Protein AF-A0A2D4FBM2-F1 (afdb_monomer)

Radius of gyration: 14.41 Å; Cα contacts (8 Å, |Δi|>4): 145; chains: 1; bounding box: 37×26×35 Å

Solvent-accessible surface area (backbone atoms only — not comparable to full-atom values): 6081 Å² total; per-residue (Å²): 120,64,74,66,83,68,31,48,56,50,66,43,77,63,64,97,79,72,59,84,49,66,83,57,53,64,75,66,36,70,92,31,67,35,38,39,42,37,20,40,23,70,38,51,69,23,51,54,44,40,68,74,45,52,52,55,51,41,54,72,60,34,69,85,31,45,79,41,75,40,77,37,61,68,70,39,73,74,32,67,67,52,51,52,56,32,46,77,72,75,46,67,54,56,46,71,65,66,54,56,71,69,66,111

Structure (mmCIF, N/CA/C/O backbone):
data_AF-A0A2D4FBM2-F1
#
_entry.id   AF-A0A2D4FBM2-F1
#
loop_
_atom_site.group_PDB
_atom_site.id
_atom_site.type_symbol
_atom_site.label_atom_id
_atom_site.label_alt_id
_atom_site.label_comp_id
_atom_site.label_asym_id
_atom_site.label_entity_id
_atom_site.label_seq_id
_atom_site.pdbx_PDB_ins_code
_atom_site.Cartn_x
_atom_site.Cartn_y
_atom_site.Cartn_z
_atom_site.occupancy
_atom_site.B_iso_or_equiv
_atom_site.auth_seq_id
_atom_site.auth_comp_id
_atom_site.auth_asym_id
_atom_site.auth_atom_id
_atom_site.pdbx_PDB_model_num
ATOM 1 N N . VAL A 1 1 ? -13.072 4.342 -3.422 1.00 41.66 1 VAL A N 1
ATOM 2 C CA . VAL A 1 1 ? -13.410 3.471 -2.267 1.00 41.66 1 VAL A CA 1
ATOM 3 C C . VAL A 1 1 ? -14.320 2.344 -2.739 1.00 41.66 1 VAL A C 1
ATOM 5 O O . VAL A 1 1 ? -15.533 2.514 -2.814 1.00 41.66 1 VAL A O 1
ATOM 8 N N . LEU A 1 2 ? -13.730 1.229 -3.173 1.00 31.52 2 LEU A N 1
ATOM 9 C CA . LEU A 1 2 ? -14.481 0.072 -3.658 1.00 31.52 2 LEU A CA 1
ATOM 10 C C . LEU A 1 2 ? -15.007 -0.714 -2.446 1.00 31.52 2 LEU A C 1
ATOM 12 O O . LEU A 1 2 ? -14.239 -1.387 -1.772 1.00 31.52 2 LEU A O 1
ATOM 16 N N . HIS A 1 3 ? -16.303 -0.612 -2.154 1.00 36.53 3 HIS A N 1
ATOM 17 C CA . HIS A 1 3 ? -16.954 -1.446 -1.144 1.00 36.53 3 HIS A CA 1
ATOM 18 C C . HIS A 1 3 ? -17.253 -2.826 -1.741 1.00 36.53 3 HIS A C 1
ATOM 20 O O . HIS A 1 3 ? -18.276 -3.014 -2.394 1.00 36.53 3 HIS A O 1
ATOM 26 N N . ILE A 1 4 ? -16.390 -3.808 -1.495 1.00 34.88 4 ILE A N 1
ATOM 27 C CA . ILE A 1 4 ? -16.770 -5.223 -1.586 1.00 34.88 4 ILE A CA 1
ATOM 28 C C . ILE A 1 4 ? -16.708 -5.747 -0.155 1.00 34.88 4 ILE A C 1
ATOM 30 O O . ILE A 1 4 ? -15.619 -5.936 0.365 1.00 34.88 4 ILE A O 1
ATOM 34 N N . GLY A 1 5 ? -17.865 -5.863 0.511 1.00 37.53 5 GLY A N 1
ATOM 35 C CA . GLY A 1 5 ? -17.965 -6.307 1.911 1.00 37.53 5 GLY A CA 1
ATOM 36 C C . GLY A 1 5 ? -17.071 -5.507 2.867 1.00 37.53 5 GLY A C 1
ATOM 37 O O . GLY A 1 5 ? -15.986 -5.965 3.200 1.00 37.53 5 GLY A O 1
ATOM 38 N N . ARG A 1 6 ? -17.505 -4.291 3.245 1.00 40.16 6 ARG A N 1
ATOM 39 C CA . ARG A 1 6 ? -16.840 -3.368 4.202 1.00 40.16 6 ARG A CA 1
ATOM 40 C C . ARG A 1 6 ? -15.297 -3.384 4.172 1.00 40.16 6 ARG A C 1
ATOM 42 O O . ARG A 1 6 ? -14.642 -3.367 5.202 1.00 40.16 6 ARG A O 1
ATOM 49 N N . SER A 1 7 ? -14.721 -3.409 2.974 1.00 35.31 7 SER A N 1
ATOM 50 C CA . SER A 1 7 ? -13.278 -3.313 2.761 1.00 35.31 7 SER A CA 1
ATOM 51 C C . SER A 1 7 ? -12.957 -1.921 2.223 1.00 35.31 7 SER A C 1
ATOM 53 O O . SER A 1 7 ? -13.464 -1.536 1.168 1.00 35.31 7 SER A O 1
ATOM 55 N N . VAL A 1 8 ? -12.141 -1.152 2.947 1.00 45.66 8 VAL A N 1
ATOM 56 C CA . VAL A 1 8 ? -11.633 0.154 2.498 1.00 45.66 8 VAL A CA 1
ATOM 57 C C . VAL A 1 8 ? -10.302 -0.072 1.790 1.00 45.66 8 VAL A C 1
ATOM 59 O O . VAL A 1 8 ? -9.380 -0.635 2.373 1.00 45.66 8 VAL A O 1
ATOM 62 N N . ILE A 1 9 ? -10.211 0.358 0.528 1.00 46.00 9 ILE A N 1
ATOM 63 C CA . ILE A 1 9 ? -8.952 0.388 -0.221 1.00 46.00 9 ILE A CA 1
ATOM 64 C C . ILE A 1 9 ? -8.302 1.748 0.032 1.0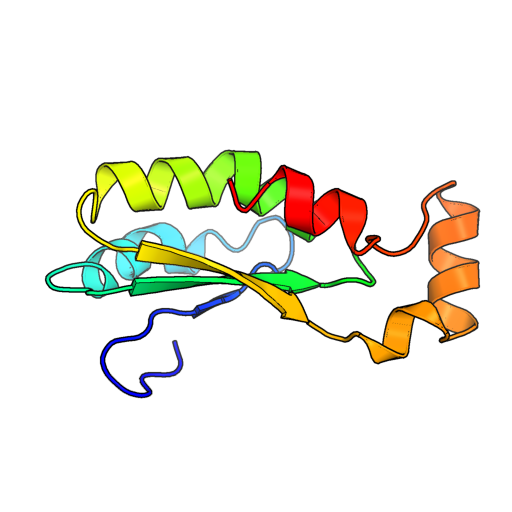0 46.00 9 ILE A C 1
ATOM 66 O O . ILE A 1 9 ? -8.789 2.765 -0.468 1.00 46.00 9 ILE A O 1
ATOM 70 N N . ALA A 1 10 ? -7.212 1.760 0.797 1.00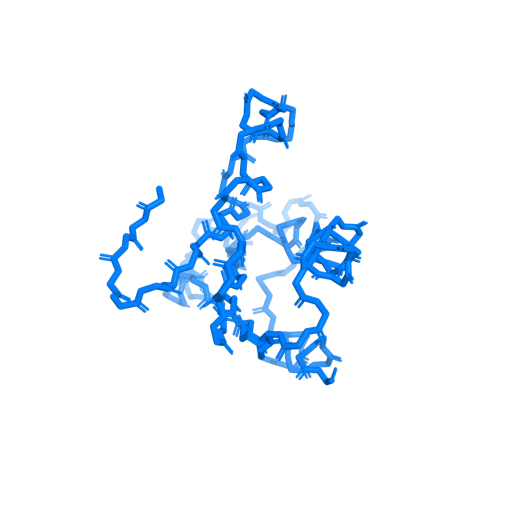 50.78 10 ALA A N 1
ATOM 71 C CA . ALA A 1 10 ? -6.279 2.878 0.805 1.00 50.78 10 ALA A CA 1
ATOM 72 C C . ALA A 1 10 ? -5.366 2.715 -0.417 1.00 50.78 10 ALA A C 1
ATOM 74 O O . ALA A 1 10 ? -4.433 1.909 -0.418 1.00 50.78 10 ALA A O 1
ATOM 75 N N . GLU A 1 11 ? -5.695 3.405 -1.507 1.00 47.91 11 GLU A N 1
ATOM 76 C CA . GLU A 1 11 ? -4.870 3.397 -2.710 1.00 47.91 11 GLU A CA 1
ATOM 77 C C . GLU A 1 11 ? -3.644 4.284 -2.474 1.00 47.91 11 GLU A C 1
ATOM 79 O O . GLU A 1 11 ? -3.740 5.507 -2.504 1.00 47.91 11 GLU A O 1
ATOM 84 N N . GLY A 1 12 ? -2.455 3.690 -2.342 1.00 49.28 12 GLY A N 1
ATOM 85 C CA . GLY A 1 12 ? -1.187 4.418 -2.479 1.00 49.28 12 GLY A CA 1
ATOM 86 C C . GLY A 1 12 ? -0.923 4.912 -3.911 1.00 49.28 12 GLY A C 1
ATOM 87 O O . GLY A 1 12 ? 0.223 5.141 -4.274 1.00 49.28 12 GLY A O 1
ATOM 88 N N . ILE A 1 13 ? -1.953 4.995 -4.762 1.00 50.09 13 ILE A N 1
ATOM 89 C CA . ILE A 1 13 ? -1.837 5.331 -6.182 1.00 50.09 13 ILE A CA 1
ATOM 90 C C . ILE A 1 13 ? -1.882 6.843 -6.411 1.00 50.09 13 ILE A C 1
ATOM 92 O O . ILE A 1 13 ? -1.382 7.299 -7.440 1.00 50.09 13 ILE A O 1
ATOM 96 N N . GLU A 1 14 ? -2.425 7.603 -5.462 1.00 46.22 14 GLU A N 1
ATOM 97 C CA . GLU A 1 14 ? -2.581 9.047 -5.589 1.00 46.22 14 GLU A CA 1
ATOM 98 C C . GLU A 1 14 ? -1.222 9.762 -5.577 1.00 46.22 14 GLU A C 1
ATOM 100 O O . GLU A 1 14 ? -0.344 9.451 -4.771 1.00 46.22 14 GLU A O 1
ATOM 105 N N . GLU A 1 15 ? -1.061 10.718 -6.496 1.00 41.28 15 GLU A N 1
ATOM 106 C CA . GLU A 1 15 ? 0.065 11.654 -6.545 1.00 41.28 15 GLU A CA 1
ATOM 107 C C . GLU A 1 15 ? 0.411 12.159 -5.129 1.00 41.28 15 GLU A C 1
ATOM 109 O O . GLU A 1 15 ? -0.509 12.492 -4.365 1.00 41.28 15 GLU A O 1
ATOM 114 N N . PRO A 1 16 ? 1.704 12.246 -4.757 1.00 42.2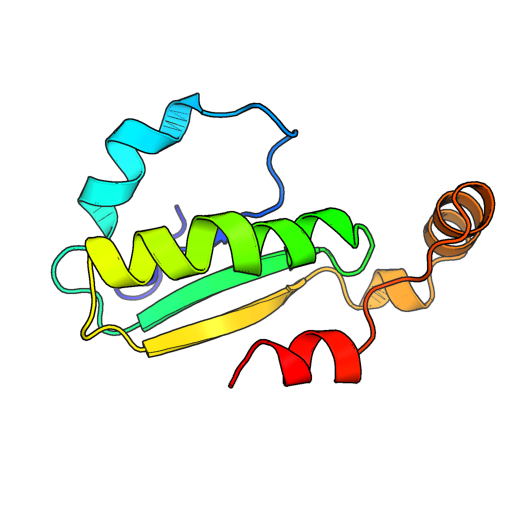8 16 PRO A N 1
ATOM 115 C CA . PRO A 1 16 ? 2.106 12.795 -3.467 1.00 42.28 16 PRO A CA 1
ATOM 116 C C . PRO A 1 16 ? 1.530 14.211 -3.313 1.00 42.28 16 PRO A C 1
ATOM 118 O O . PRO A 1 16 ? 2.008 15.154 -3.935 1.00 42.28 16 PRO A O 1
ATOM 121 N N . GLY A 1 17 ? 0.472 14.356 -2.504 1.00 44.84 17 GLY A N 1
ATOM 122 C CA . GLY A 1 17 ? -0.222 15.635 -2.302 1.00 44.84 17 GLY A CA 1
ATOM 123 C C . GLY A 1 17 ? -1.750 15.617 -2.424 1.00 44.84 17 GLY A C 1
ATOM 124 O O . GLY A 1 17 ? -2.367 16.632 -2.106 1.00 44.84 17 GLY A O 1
ATOM 125 N N . SER A 1 18 ? -2.392 14.507 -2.814 1.00 53.00 18 SER A N 1
ATOM 126 C CA . SER A 1 18 ? -3.865 14.400 -2.777 1.00 53.00 18 SER A CA 1
ATOM 127 C C . SER A 1 18 ? -4.374 14.225 -1.334 1.00 53.00 18 SER A C 1
ATOM 129 O O . SER A 1 18 ? -4.769 13.146 -0.904 1.00 53.00 18 SER A O 1
ATOM 131 N N . THR A 1 19 ? -4.349 15.300 -0.540 1.00 57.59 19 THR A N 1
ATOM 132 C CA . THR A 1 19 ? -4.959 15.351 0.808 1.00 57.59 19 THR A CA 1
ATOM 133 C C . THR A 1 19 ? -6.476 15.533 0.756 1.00 57.59 19 THR A C 1
ATOM 135 O O . THR A 1 19 ? -7.139 15.559 1.792 1.00 57.59 19 THR A O 1
ATOM 138 N N . TYR A 1 20 ? -7.047 15.640 -0.449 1.00 61.06 20 TYR A N 1
ATOM 139 C CA . TYR A 1 20 ? -8.463 15.918 -0.674 1.00 61.06 20 TYR A CA 1
ATOM 140 C C . TYR A 1 20 ? -9.379 14.931 0.062 1.00 61.06 20 TYR A C 1
ATOM 142 O O . TYR A 1 20 ? -10.433 15.318 0.566 1.00 61.06 20 TYR A O 1
ATOM 150 N N . TYR A 1 21 ? -8.944 13.673 0.190 1.00 63.59 21 TYR A N 1
ATOM 151 C CA . TYR A 1 21 ? -9.718 12.627 0.850 1.00 63.59 21 TYR A CA 1
ATOM 152 C C . TYR A 1 21 ? -9.325 12.353 2.307 1.00 63.59 21 TYR A C 1
ATOM 154 O O . TYR A 1 21 ? -9.997 11.559 2.963 1.00 63.59 21 TYR A O 1
ATOM 162 N N . ASP A 1 22 ? -8.297 13.014 2.848 1.00 70.75 22 ASP A N 1
ATOM 163 C CA . ASP A 1 22 ? -7.787 12.721 4.197 1.00 70.75 22 ASP A CA 1
ATOM 164 C C . ASP A 1 22 ? -8.821 12.988 5.294 1.00 70.75 22 ASP A C 1
ATOM 166 O O . ASP A 1 22 ? -8.875 12.261 6.276 1.00 70.75 22 ASP A O 1
ATOM 170 N N . ASN A 1 23 ? -9.706 13.967 5.097 1.00 73.00 23 ASN A N 1
ATOM 171 C CA . ASN A 1 23 ? -10.745 14.293 6.077 1.00 73.00 23 ASN A CA 1
ATOM 172 C C . ASN A 1 23 ? -12.002 13.415 5.959 1.00 73.00 23 ASN A C 1
ATOM 174 O O . ASN A 1 23 ? -12.801 13.364 6.890 1.00 73.00 23 ASN A O 1
ATOM 178 N N . VAL A 1 24 ? -12.211 12.746 4.819 1.00 71.31 24 VAL A N 1
ATOM 179 C CA . VAL A 1 24 ? -13.415 11.926 4.574 1.00 71.31 24 VAL A CA 1
ATOM 180 C C . VAL A 1 24 ? -13.149 10.432 4.700 1.00 71.31 24 VAL A C 1
ATOM 182 O O . VAL A 1 24 ? -14.060 9.680 5.029 1.00 71.31 24 VAL A O 1
ATOM 185 N N . ARG A 1 25 ? -11.908 9.987 4.487 1.00 74.56 25 ARG A N 1
ATOM 186 C CA . ARG A 1 25 ? -11.515 8.582 4.620 1.00 74.56 25 ARG A CA 1
ATOM 187 C C . ARG A 1 25 ? -11.725 8.023 6.031 1.00 74.56 25 ARG A C 1
ATOM 189 O O . ARG A 1 25 ? -12.229 6.903 6.113 1.00 74.56 25 ARG A O 1
ATOM 196 N N . PRO A 1 26 ? -11.481 8.788 7.118 1.00 76.25 26 PRO A N 1
ATOM 197 C CA . PRO A 1 26 ? -11.786 8.337 8.468 1.00 76.25 26 PRO A CA 1
ATOM 198 C C . PRO A 1 26 ? -13.230 7.890 8.684 1.00 76.25 26 PRO A C 1
ATOM 200 O O . PRO A 1 26 ? -13.492 7.013 9.500 1.00 76.25 26 PRO A O 1
ATOM 203 N N . LEU A 1 27 ? -14.170 8.440 7.911 1.00 74.38 27 LEU A N 1
ATOM 204 C CA . LEU A 1 27 ? -15.589 8.093 7.990 1.00 74.38 27 LEU A CA 1
ATOM 205 C C . LEU A 1 27 ? -15.896 6.688 7.450 1.00 74.38 27 LEU A C 1
ATOM 207 O O . LEU A 1 27 ? -16.982 6.173 7.699 1.00 74.38 27 LEU A O 1
ATOM 211 N N . ALA A 1 28 ? -14.968 6.074 6.711 1.00 70.50 28 ALA A N 1
ATOM 212 C CA . ALA A 1 28 ? -15.123 4.735 6.151 1.00 70.50 28 ALA A CA 1
ATOM 213 C C . ALA A 1 28 ? -14.591 3.618 7.071 1.00 70.50 28 ALA A C 1
ATOM 215 O O . ALA A 1 28 ? -14.924 2.459 6.850 1.00 70.50 28 ALA A O 1
ATOM 216 N N . TYR A 1 29 ? -13.786 3.945 8.089 1.00 72.44 29 TYR A N 1
ATOM 217 C CA . TYR A 1 29 ? -13.195 2.969 9.014 1.00 72.44 29 TYR A CA 1
ATOM 218 C C . TYR A 1 29 ? -14.130 2.370 10.086 1.00 72.44 29 TYR A C 1
ATOM 220 O O . TYR A 1 29 ? -13.870 1.224 10.471 1.00 72.44 29 TYR A O 1
ATOM 228 N N . PRO A 1 30 ? -15.189 3.047 10.587 1.00 76.44 30 PRO A N 1
ATOM 229 C CA . PRO A 1 30 ? -16.041 2.487 11.637 1.00 76.44 30 PRO A CA 1
ATOM 230 C C . PRO A 1 30 ? -16.608 1.111 11.262 1.00 76.44 30 PRO A C 1
ATOM 232 O O . PRO A 1 30 ? -17.102 0.915 10.152 1.00 76.44 30 PRO A O 1
ATOM 235 N N . ASP A 1 31 ? -16.533 0.166 12.204 1.00 73.38 31 ASP A N 1
ATOM 236 C CA . ASP A 1 31 ? -16.983 -1.229 12.061 1.00 73.38 31 ASP A CA 1
ATOM 237 C C . ASP A 1 31 ? -16.283 -2.041 10.950 1.00 73.38 31 ASP A C 1
ATOM 239 O O . ASP A 1 31 ? -16.839 -3.024 10.455 1.00 73.38 31 ASP A O 1
ATOM 243 N N . SER A 1 32 ? -15.079 -1.644 10.524 1.00 77.62 32 SER A N 1
ATOM 244 C CA . SER A 1 32 ? -14.301 -2.427 9.555 1.00 77.62 32 SER A CA 1
ATOM 245 C C . SER A 1 32 ? -13.651 -3.640 10.224 1.00 77.62 32 SER A C 1
ATOM 247 O O . SER A 1 32 ? -12.864 -3.495 11.157 1.00 77.62 32 SER A O 1
ATOM 249 N N . ASP A 1 33 ? -13.920 -4.839 9.704 1.00 81.00 33 ASP A N 1
ATOM 250 C CA . ASP A 1 33 ? -13.248 -6.073 10.139 1.00 81.00 33 ASP A CA 1
ATOM 251 C C . ASP A 1 33 ? -11.809 -6.167 9.602 1.00 81.00 33 ASP A C 1
ATOM 253 O O . ASP A 1 33 ? -10.935 -6.799 10.208 1.00 81.00 33 ASP A O 1
ATOM 257 N N . ALA A 1 34 ? -11.559 -5.548 8.445 1.00 80.50 34 ALA A N 1
ATOM 258 C CA . ALA A 1 34 ? -10.258 -5.519 7.799 1.00 80.50 34 ALA A CA 1
ATOM 259 C C . ALA A 1 34 ? -10.048 -4.248 6.963 1.00 80.50 34 ALA A C 1
ATOM 261 O O . ALA A 1 34 ? -10.989 -3.680 6.410 1.00 80.50 34 ALA A O 1
ATOM 262 N N . VAL A 1 35 ? -8.787 -3.845 6.829 1.00 79.31 35 VAL A N 1
ATOM 263 C CA . VAL A 1 35 ? -8.337 -2.728 5.995 1.00 79.31 35 VAL A CA 1
ATOM 264 C C . VAL A 1 35 ? -7.337 -3.255 4.979 1.00 79.31 35 VAL A C 1
ATOM 266 O O . VAL A 1 35 ? -6.356 -3.904 5.344 1.00 79.31 35 VAL A O 1
ATOM 269 N N . LEU A 1 36 ? -7.584 -2.980 3.697 1.00 82.12 36 LEU A N 1
ATOM 270 C CA . LEU A 1 36 ? -6.678 -3.352 2.618 1.00 82.12 36 LEU A CA 1
ATOM 271 C C . LEU A 1 36 ? -5.844 -2.133 2.242 1.00 82.12 36 LEU A C 1
ATOM 273 O O . LEU A 1 36 ? -6.362 -1.132 1.739 1.00 82.12 36 LEU A O 1
ATOM 277 N N . ILE A 1 37 ? -4.539 -2.235 2.463 1.00 81.81 37 ILE A N 1
ATOM 278 C CA . ILE A 1 37 ? -3.594 -1.196 2.074 1.00 81.81 37 ILE A CA 1
ATOM 279 C C . ILE A 1 37 ? -2.888 -1.658 0.807 1.00 81.81 37 ILE A C 1
ATOM 281 O O . ILE A 1 37 ? -2.139 -2.637 0.821 1.00 81.81 37 ILE A O 1
ATOM 285 N N . CYS A 1 38 ? -3.134 -0.954 -0.295 1.00 83.44 38 CYS A N 1
ATOM 286 C CA . CYS A 1 38 ? -2.592 -1.306 -1.598 1.00 83.44 38 CYS A CA 1
ATOM 287 C C . CYS A 1 38 ? -1.385 -0.428 -1.934 1.00 83.44 38 CYS A C 1
ATOM 289 O O . CYS A 1 38 ? -1.479 0.801 -1.906 1.00 83.44 38 CYS A O 1
ATOM 291 N N . PHE A 1 39 ? -0.278 -1.055 -2.322 1.00 85.00 39 PHE A N 1
ATOM 292 C CA . PHE A 1 39 ? 0.901 -0.375 -2.855 1.00 85.00 39 PHE A CA 1
ATOM 293 C C . PHE A 1 39 ? 1.186 -0.837 -4.284 1.00 85.00 39 PHE A C 1
ATOM 295 O O . PHE A 1 39 ? 0.769 -1.912 -4.711 1.00 85.00 39 PHE A O 1
ATOM 302 N N . ASP A 1 40 ? 1.897 -0.016 -5.041 1.00 87.88 40 ASP A N 1
ATOM 303 C CA . ASP A 1 40 ? 2.253 -0.283 -6.425 1.00 87.88 40 ASP A CA 1
ATOM 304 C C . ASP A 1 40 ? 3.677 -0.839 -6.502 1.00 87.88 40 ASP A C 1
ATOM 306 O O . ASP A 1 40 ? 4.639 -0.180 -6.106 1.00 87.88 40 ASP A O 1
ATOM 310 N N . ILE A 1 41 ? 3.832 -2.058 -7.022 1.00 91.12 41 ILE A N 1
ATOM 311 C CA . ILE A 1 41 ? 5.140 -2.715 -7.113 1.00 91.12 41 ILE A CA 1
ATOM 312 C C . ILE A 1 41 ? 6.113 -1.931 -8.005 1.00 91.12 41 ILE A C 1
ATOM 314 O O . ILE A 1 41 ? 7.325 -1.992 -7.779 1.00 91.12 41 ILE A O 1
ATOM 318 N N . SER A 1 42 ? 5.611 -1.171 -8.983 1.00 90.31 42 SER A N 1
ATOM 319 C CA . SER A 1 42 ? 6.445 -0.344 -9.858 1.00 90.31 42 SER A CA 1
ATOM 320 C C . SER A 1 42 ? 6.883 0.976 -9.219 1.00 90.31 42 SER A C 1
ATOM 322 O O . SER A 1 42 ? 7.699 1.676 -9.810 1.00 90.31 42 SER A O 1
ATOM 324 N N . ARG A 1 43 ? 6.329 1.347 -8.058 1.00 88.69 43 ARG A N 1
ATOM 325 C CA . ARG A 1 43 ? 6.584 2.623 -7.374 1.00 88.69 43 ARG A CA 1
ATOM 326 C C . ARG A 1 43 ? 6.912 2.384 -5.899 1.00 88.69 43 ARG A C 1
ATOM 328 O O . ARG A 1 43 ? 6.004 2.401 -5.059 1.00 88.69 43 ARG A O 1
ATOM 335 N N . PRO A 1 44 ? 8.190 2.144 -5.560 1.00 89.19 44 PRO A N 1
ATOM 336 C CA . PRO A 1 44 ? 8.622 1.866 -4.190 1.00 89.19 44 PRO A CA 1
ATOM 337 C C . PRO A 1 44 ? 8.178 2.913 -3.160 1.00 89.19 44 PRO A C 1
ATOM 339 O O . PRO A 1 44 ? 7.871 2.552 -2.026 1.00 89.19 44 PRO A O 1
ATOM 342 N N . GLU A 1 45 ? 8.037 4.184 -3.552 1.00 85.69 45 GLU A N 1
ATOM 343 C CA . GLU A 1 45 ? 7.555 5.258 -2.673 1.00 85.69 45 GLU A CA 1
ATOM 344 C C . GLU A 1 45 ? 6.137 5.019 -2.118 1.00 85.69 45 GLU A C 1
ATOM 346 O O . GLU A 1 45 ? 5.773 5.516 -1.045 1.00 85.69 45 GLU A O 1
ATOM 351 N N . THR A 1 46 ? 5.331 4.217 -2.818 1.00 83.31 46 THR A N 1
ATOM 352 C CA . THR A 1 46 ? 3.974 3.872 -2.381 1.00 83.31 46 THR A CA 1
ATOM 353 C C . THR A 1 46 ? 3.996 2.887 -1.213 1.00 83.31 46 THR A C 1
ATOM 355 O O . THR A 1 46 ? 3.151 2.988 -0.327 1.00 83.31 46 THR A O 1
ATOM 358 N N . LEU A 1 47 ? 5.002 2.003 -1.146 1.00 86.81 47 LEU A N 1
ATOM 359 C CA . LEU A 1 47 ? 5.227 1.100 -0.015 1.00 86.81 47 LEU A CA 1
ATOM 360 C C . LEU A 1 47 ? 5.709 1.874 1.222 1.00 86.81 47 LEU A C 1
ATOM 362 O O . LEU A 1 47 ? 5.205 1.662 2.322 1.00 86.81 47 LEU A O 1
ATOM 366 N N . ASP A 1 48 ? 6.635 2.819 1.041 1.00 83.88 48 ASP A N 1
ATOM 367 C CA . ASP A 1 48 ? 7.083 3.736 2.099 1.00 83.88 48 ASP A CA 1
ATOM 368 C C . ASP A 1 48 ? 5.916 4.506 2.734 1.00 83.88 48 ASP A C 1
ATOM 370 O O . ASP A 1 48 ? 5.881 4.732 3.947 1.00 83.88 48 ASP A O 1
ATOM 374 N N . SER A 1 49 ? 4.946 4.908 1.913 1.00 77.31 49 SER A N 1
ATOM 375 C CA . SER A 1 49 ? 3.758 5.632 2.368 1.00 77.31 49 SER A CA 1
ATOM 376 C C . SER A 1 49 ? 2.856 4.772 3.263 1.00 77.31 49 SER A C 1
ATOM 378 O O . SER A 1 49 ? 2.229 5.302 4.183 1.00 77.31 49 SER A O 1
ATOM 380 N N . VAL A 1 50 ? 2.838 3.447 3.061 1.00 78.25 50 VAL A N 1
ATOM 381 C CA . VAL A 1 50 ? 2.145 2.497 3.951 1.00 78.25 50 VAL A CA 1
ATOM 382 C C . VAL A 1 50 ? 2.661 2.579 5.373 1.00 78.25 50 VAL A C 1
ATOM 384 O O . VAL A 1 50 ? 1.865 2.731 6.299 1.00 78.25 50 VAL A O 1
ATOM 387 N N . LEU A 1 51 ? 3.980 2.577 5.533 1.00 72.69 51 LEU A N 1
ATOM 388 C CA . LEU A 1 51 ? 4.602 2.651 6.851 1.00 72.69 51 LEU A CA 1
ATOM 389 C C . LEU A 1 51 ? 4.376 3.997 7.525 1.00 72.69 51 LEU A C 1
ATOM 391 O O . LEU A 1 51 ? 4.122 4.063 8.723 1.00 72.69 51 LEU A O 1
ATOM 395 N N . LYS A 1 52 ? 4.501 5.082 6.759 1.00 76.00 52 LYS A N 1
ATOM 396 C CA . LYS A 1 52 ? 4.538 6.435 7.325 1.00 76.00 52 LYS A CA 1
ATOM 397 C C . LYS A 1 52 ? 3.158 6.977 7.674 1.00 76.00 52 LYS A C 1
ATOM 399 O O . LYS A 1 52 ? 3.048 7.753 8.616 1.00 76.00 52 LYS A O 1
ATOM 404 N N . LYS A 1 53 ? 2.127 6.613 6.906 1.00 77.31 53 LYS A N 1
ATOM 405 C CA . LYS A 1 53 ? 0.791 7.215 7.017 1.00 77.31 53 LYS A CA 1
ATOM 406 C C . LYS A 1 53 ? -0.274 6.183 7.351 1.00 77.31 53 LYS A C 1
ATOM 408 O O . LYS A 1 53 ? -0.960 6.302 8.361 1.00 77.31 53 LYS A O 1
ATOM 413 N N . TRP A 1 54 ? -0.394 5.161 6.511 1.00 75.31 54 TRP A N 1
ATOM 414 C CA . TRP A 1 54 ? -1.550 4.267 6.536 1.00 75.31 54 TRP A CA 1
ATOM 415 C C . TRP A 1 54 ? -1.596 3.380 7.781 1.00 75.31 54 TRP A C 1
ATOM 417 O O . TRP A 1 54 ? -2.675 3.144 8.324 1.00 75.31 54 TRP A O 1
ATOM 427 N N . GLN A 1 55 ? -0.437 2.951 8.284 1.00 74.56 55 GLN A N 1
ATOM 428 C CA . GLN A 1 55 ? -0.355 2.184 9.526 1.00 74.56 55 GLN A CA 1
ATOM 429 C C . GLN A 1 55 ? -0.818 2.998 10.748 1.00 74.56 55 GLN A C 1
ATOM 431 O O . GLN A 1 55 ? -1.615 2.502 11.542 1.00 74.56 55 GLN A O 1
ATOM 436 N N . GLY A 1 56 ? -0.369 4.252 10.873 1.00 80.12 56 GLY A N 1
ATOM 437 C CA . GLY A 1 56 ? -0.774 5.141 11.967 1.00 80.12 56 GLY A CA 1
ATOM 438 C C . GLY A 1 56 ? -2.259 5.500 11.908 1.00 80.12 56 GLY A C 1
ATOM 439 O O . GLY A 1 56 ? -2.960 5.381 12.907 1.00 80.12 56 GLY A O 1
ATOM 440 N N . GLU A 1 57 ? -2.758 5.847 10.718 1.00 80.56 57 GLU A N 1
ATOM 441 C CA . GLU A 1 57 ? -4.172 6.174 10.494 1.00 80.56 57 GLU A CA 1
ATOM 442 C C . GLU A 1 57 ? -5.088 4.989 10.846 1.00 80.56 57 GLU A C 1
ATOM 444 O O . GLU A 1 57 ? -6.072 5.143 11.567 1.00 80.56 57 GLU A O 1
ATOM 449 N N . THR A 1 58 ? -4.735 3.776 10.410 1.00 77.62 58 THR A N 1
ATOM 450 C CA . THR A 1 58 ? -5.530 2.574 10.710 1.00 77.62 58 THR A CA 1
ATOM 451 C C . THR A 1 58 ? -5.562 2.282 12.211 1.00 77.62 58 THR A C 1
ATOM 453 O O . THR A 1 58 ? -6.615 1.957 12.760 1.00 77.62 58 THR A O 1
ATOM 456 N N . GLN A 1 59 ? -4.430 2.449 12.898 1.00 80.75 59 GLN A N 1
ATOM 457 C CA . GLN A 1 59 ? -4.351 2.260 14.345 1.00 80.75 59 GLN A CA 1
ATOM 458 C C . GLN A 1 59 ? -5.137 3.325 15.130 1.00 80.75 59 GLN A C 1
ATOM 460 O O . GLN A 1 59 ? -5.664 3.016 16.197 1.00 80.75 59 GLN A O 1
ATOM 465 N N . GLU A 1 60 ? -5.252 4.545 14.601 1.00 84.69 60 GLU A N 1
ATOM 466 C CA . GLU A 1 60 ? -6.032 5.630 15.204 1.00 84.69 60 GLU A CA 1
ATOM 467 C C . GLU A 1 60 ? -7.546 5.433 15.023 1.00 84.69 60 GLU A C 1
ATOM 469 O O . GLU A 1 60 ? -8.304 5.558 15.985 1.00 84.69 60 GLU A O 1
ATOM 474 N N . PHE A 1 61 ? -7.998 5.085 13.813 1.00 81.81 61 PHE A N 1
ATOM 475 C CA . PHE A 1 61 ? -9.429 5.069 13.484 1.00 81.81 61 PHE A CA 1
ATOM 476 C C . PHE A 1 61 ? -10.107 3.698 13.594 1.00 81.81 61 PHE A C 1
ATOM 478 O O . PHE A 1 61 ? -11.325 3.636 13.759 1.00 81.81 61 PHE A O 1
ATOM 485 N N . CYS A 1 62 ? -9.363 2.593 13.499 1.00 80.56 62 CYS A N 1
ATOM 486 C CA . CYS A 1 62 ? -9.919 1.241 13.613 1.00 80.56 62 CYS A CA 1
ATOM 487 C C . CYS A 1 62 ? -8.898 0.233 14.183 1.00 80.56 62 CYS A C 1
ATOM 489 O O . CYS A 1 62 ? -8.519 -0.729 13.514 1.00 80.56 62 CYS A O 1
ATOM 491 N N . PRO A 1 63 ? -8.497 0.375 15.462 1.00 83.00 63 PRO A N 1
AT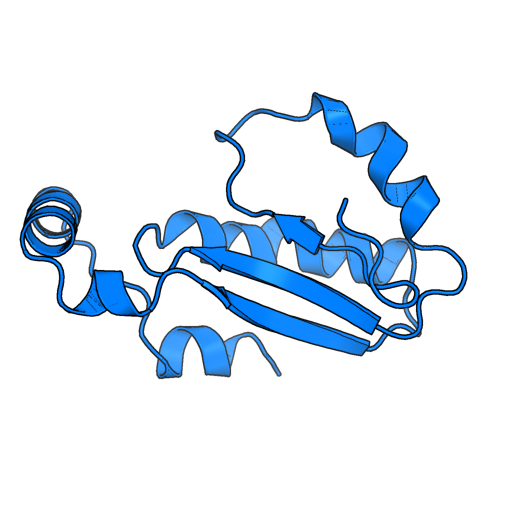OM 492 C CA . PRO A 1 63 ? -7.452 -0.453 16.079 1.00 83.00 63 PRO A CA 1
ATOM 493 C C . PRO A 1 63 ? -7.772 -1.958 16.144 1.00 83.00 63 PRO A C 1
ATOM 495 O O . PRO A 1 63 ? -6.868 -2.763 16.353 1.00 83.00 63 PRO A O 1
ATOM 498 N N . GLY A 1 64 ? -9.044 -2.347 16.001 1.00 81.31 64 GLY A N 1
ATOM 499 C CA . GLY A 1 64 ? -9.477 -3.749 15.975 1.00 81.31 64 GLY A CA 1
ATOM 500 C C . GLY A 1 64 ? -9.492 -4.392 14.584 1.00 81.31 64 GLY A C 1
ATOM 501 O O . GLY A 1 64 ? -9.6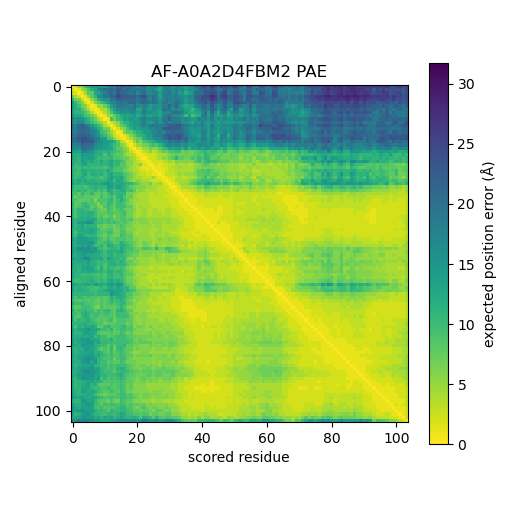87 -5.604 14.489 1.00 81.31 64 GLY A O 1
ATOM 502 N N . ALA A 1 65 ? -9.305 -3.612 13.517 1.00 84.00 65 ALA A N 1
ATOM 503 C CA . ALA A 1 65 ? -9.367 -4.110 12.149 1.00 84.00 65 ALA A CA 1
ATOM 504 C C . ALA A 1 65 ? -8.085 -4.864 11.771 1.00 84.00 65 ALA A C 1
ATOM 506 O O . ALA A 1 65 ? -6.971 -4.456 12.105 1.00 84.00 65 ALA A O 1
ATOM 507 N N . LYS A 1 66 ? -8.222 -5.959 11.018 1.00 84.69 66 LYS A N 1
ATOM 508 C CA . LYS A 1 66 ? -7.066 -6.675 10.460 1.00 84.69 66 LYS A CA 1
ATOM 509 C C . LYS A 1 66 ? -6.492 -5.916 9.271 1.00 84.69 66 LYS A C 1
ATOM 511 O O . LYS A 1 66 ? -7.204 -5.643 8.311 1.00 84.69 66 LYS A O 1
ATOM 516 N N . ILE A 1 67 ? -5.196 -5.642 9.289 1.00 82.75 67 ILE A N 1
ATOM 517 C CA . ILE A 1 67 ? -4.527 -4.979 8.168 1.00 82.75 67 ILE A CA 1
ATOM 518 C C . ILE A 1 67 ? -4.030 -6.032 7.181 1.00 82.75 67 ILE A C 1
ATOM 520 O O . ILE A 1 67 ? -3.339 -6.976 7.561 1.00 82.75 67 ILE A O 1
ATOM 524 N N . VAL A 1 68 ? -4.374 -5.864 5.906 1.00 85.25 68 VAL A N 1
ATOM 525 C CA . VAL A 1 68 ? -3.888 -6.699 4.806 1.00 85.25 68 VAL A CA 1
ATOM 526 C C . VAL A 1 68 ? -3.129 -5.820 3.824 1.00 85.25 68 VAL A C 1
ATOM 528 O O . VAL A 1 68 ? -3.693 -4.911 3.216 1.00 85.25 68 VAL A O 1
ATOM 531 N N . LEU A 1 69 ? -1.841 -6.110 3.656 1.00 86.62 69 LEU A N 1
ATOM 532 C CA . LEU A 1 69 ? -0.993 -5.424 2.692 1.00 86.62 69 LEU A CA 1
ATOM 533 C C . LEU A 1 69 ? -1.094 -6.100 1.318 1.00 86.62 69 LEU A C 1
ATOM 535 O O . LEU A 1 69 ? -0.872 -7.305 1.198 1.00 86.62 69 LEU A O 1
ATOM 539 N N . VAL A 1 70 ? -1.391 -5.324 0.276 1.00 88.62 70 VAL A N 1
ATOM 540 C CA . VAL A 1 70 ? -1.595 -5.828 -1.089 1.00 88.62 70 VAL A CA 1
ATOM 541 C C . VAL A 1 70 ? -0.625 -5.150 -2.054 1.00 88.62 70 VAL A C 1
ATOM 543 O O . VAL A 1 70 ? -0.677 -3.940 -2.263 1.00 88.62 70 VAL A O 1
ATOM 546 N N . GLY A 1 71 ? 0.258 -5.939 -2.668 1.00 89.62 71 GLY A N 1
ATOM 547 C CA . GLY A 1 71 ? 1.125 -5.476 -3.753 1.00 89.62 71 GLY A CA 1
ATOM 548 C C . GLY A 1 71 ? 0.420 -5.575 -5.103 1.00 89.62 71 GLY A C 1
ATOM 549 O O . GLY A 1 71 ? 0.174 -6.675 -5.597 1.00 89.62 71 GLY A O 1
ATOM 550 N N . CYS A 1 72 ? 0.113 -4.432 -5.705 1.00 87.06 72 CYS A N 1
ATOM 551 C CA . CYS A 1 72 ? -0.551 -4.316 -7.000 1.00 87.06 72 CYS A CA 1
ATOM 552 C C . CYS A 1 72 ? 0.455 -4.232 -8.159 1.00 87.06 72 CYS A C 1
ATOM 554 O O . CYS A 1 72 ? 1.629 -3.919 -7.962 1.00 87.06 72 CYS A O 1
ATOM 556 N N . LYS A 1 73 ? -0.036 -4.470 -9.385 1.00 88.19 73 LYS A N 1
ATOM 557 C CA . LYS A 1 73 ? 0.738 -4.416 -10.644 1.00 88.19 73 LYS A CA 1
ATOM 558 C C . LYS A 1 73 ? 1.953 -5.353 -10.659 1.00 88.19 73 LYS A C 1
ATOM 560 O O . LYS A 1 73 ? 3.073 -4.963 -10.978 1.00 88.19 73 LYS A O 1
ATOM 565 N N . LEU A 1 74 ? 1.735 -6.610 -10.276 1.00 91.44 74 LEU A N 1
ATOM 566 C CA . LEU A 1 74 ? 2.785 -7.630 -10.186 1.00 91.44 74 LEU A CA 1
ATOM 567 C C . LEU A 1 74 ? 3.564 -7.821 -11.498 1.00 91.44 74 LEU A C 1
ATOM 569 O O . LEU A 1 74 ? 4.772 -8.056 -11.471 1.00 91.44 74 LEU A O 1
ATOM 573 N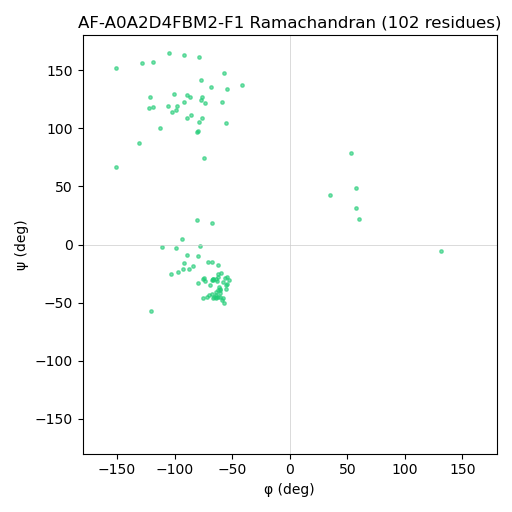 N . ASP A 1 75 ? 2.878 -7.690 -12.628 1.00 92.12 75 ASP A N 1
ATOM 574 C CA . ASP A 1 75 ? 3.424 -7.752 -13.984 1.00 92.12 75 ASP A CA 1
ATOM 575 C C . ASP A 1 75 ? 4.563 -6.742 -14.226 1.00 92.12 75 ASP A C 1
ATOM 577 O O . ASP A 1 75 ? 5.515 -7.034 -14.958 1.00 92.12 75 ASP A O 1
ATOM 581 N N . MET A 1 76 ? 4.553 -5.610 -13.515 1.00 91.50 76 MET A N 1
ATOM 582 C CA . MET A 1 76 ? 5.565 -4.559 -13.641 1.00 91.50 76 MET A CA 1
ATOM 583 C C . MET A 1 76 ? 6.956 -4.977 -13.148 1.00 91.50 76 MET A C 1
ATOM 585 O O . MET A 1 76 ? 7.947 -4.344 -13.506 1.00 91.50 76 MET A O 1
ATOM 589 N N . ARG A 1 77 ? 7.085 -6.078 -12.389 1.00 92.81 77 ARG A N 1
ATOM 590 C CA . ARG A 1 77 ? 8.408 -6.637 -12.029 1.00 92.81 77 ARG A CA 1
ATOM 591 C C . ARG A 1 77 ? 9.215 -7.084 -13.243 1.00 92.81 77 ARG A C 1
ATOM 593 O O . ARG A 1 77 ? 10.438 -7.148 -13.170 1.00 92.81 77 ARG A O 1
ATOM 600 N N . THR A 1 78 ? 8.526 -7.423 -14.326 1.00 94.12 78 THR A N 1
ATOM 601 C CA . THR A 1 78 ? 9.126 -7.888 -15.579 1.00 94.12 78 THR A CA 1
ATOM 602 C C . THR A 1 78 ? 8.976 -6.885 -16.720 1.00 94.12 78 THR A C 1
ATOM 604 O O . THR A 1 78 ? 9.484 -7.129 -17.812 1.00 94.12 78 THR A O 1
ATOM 607 N N . ASP A 1 79 ? 8.304 -5.754 -16.488 1.00 95.88 79 ASP A N 1
ATOM 608 C CA . ASP A 1 79 ? 8.129 -4.723 -17.505 1.00 95.88 79 ASP A CA 1
ATOM 609 C C . ASP A 1 79 ? 9.436 -3.949 -17.736 1.00 95.88 79 ASP A C 1
ATOM 611 O O . ASP A 1 79 ? 10.003 -3.323 -16.838 1.00 95.88 79 ASP A O 1
ATOM 615 N N . MET A 1 80 ? 9.918 -3.971 -18.977 1.00 95.94 80 MET A N 1
ATOM 616 C CA . MET A 1 80 ? 11.206 -3.376 -19.337 1.00 95.94 80 MET A CA 1
ATOM 617 C C . MET A 1 80 ? 11.218 -1.853 -19.198 1.00 95.94 80 MET A C 1
ATOM 619 O O . MET A 1 80 ? 12.275 -1.280 -18.926 1.00 95.94 80 MET A O 1
ATOM 623 N N . ASN A 1 81 ? 10.078 -1.186 -19.393 1.00 95.38 81 ASN A N 1
ATOM 624 C CA . ASN A 1 81 ? 10.000 0.266 -19.250 1.00 95.38 81 ASN A CA 1
ATOM 625 C C . ASN A 1 81 ? 10.097 0.661 -17.775 1.00 95.38 81 ASN A C 1
ATOM 627 O O . ASN A 1 81 ? 10.906 1.518 -17.427 1.00 95.38 81 ASN A O 1
ATOM 631 N N . THR A 1 82 ? 9.361 -0.036 -16.914 1.00 92.44 82 THR A N 1
ATOM 632 C CA . THR A 1 82 ? 9.410 0.105 -15.458 1.00 92.44 82 THR A CA 1
ATOM 633 C C . THR A 1 82 ? 10.817 -0.132 -14.926 1.00 92.44 82 THR A C 1
ATOM 635 O O . THR A 1 82 ? 11.358 0.708 -14.208 1.00 92.44 82 THR A O 1
ATOM 638 N N . LEU A 1 83 ? 11.456 -1.238 -15.323 1.00 94.75 83 LEU A N 1
ATOM 639 C CA . LEU A 1 83 ? 12.822 -1.556 -14.903 1.00 94.75 83 LEU A CA 1
ATOM 640 C C . LEU A 1 83 ? 13.824 -0.479 -15.340 1.00 94.75 83 LEU A C 1
ATOM 642 O O . LEU A 1 83 ? 14.695 -0.096 -14.559 1.00 94.75 83 LEU A O 1
ATOM 646 N N . ARG A 1 84 ? 13.698 0.040 -16.569 1.00 96.12 84 ARG A N 1
ATOM 647 C CA . ARG A 1 84 ? 14.546 1.137 -17.060 1.00 96.12 84 ARG A CA 1
ATOM 648 C C . ARG A 1 84 ? 14.338 2.417 -16.265 1.00 96.12 84 ARG A C 1
ATOM 650 O O . ARG A 1 84 ? 15.323 3.061 -15.919 1.00 96.12 84 ARG A O 1
ATOM 657 N N . GLU A 1 85 ? 13.093 2.794 -15.996 1.00 93.94 85 GLU A N 1
ATOM 658 C CA . GLU A 1 85 ? 12.786 4.036 -15.288 1.00 93.94 85 GLU A CA 1
ATOM 659 C C . GLU A 1 85 ? 13.280 3.993 -13.841 1.00 93.94 85 GLU A C 1
ATOM 661 O O . GLU A 1 85 ? 13.997 4.892 -13.405 1.00 93.94 85 GLU A O 1
ATOM 666 N N . LEU A 1 86 ? 13.015 2.894 -13.132 1.00 93.50 86 LEU A N 1
ATOM 667 C CA . LEU A 1 86 ? 13.519 2.688 -11.775 1.00 93.50 86 LEU A CA 1
ATOM 668 C C . LEU A 1 86 ? 15.050 2.650 -11.740 1.00 93.50 86 LEU A C 1
ATOM 670 O O . LEU A 1 86 ? 15.664 3.254 -10.861 1.00 93.50 86 LEU A O 1
ATOM 674 N N . SER A 1 87 ? 15.691 2.036 -12.739 1.00 94.00 87 SER A N 1
ATOM 675 C CA . SER A 1 87 ? 17.153 1.995 -12.832 1.00 94.00 87 SER A CA 1
ATOM 676 C C . SER A 1 87 ? 17.783 3.389 -12.963 1.00 94.00 87 SER A C 1
ATOM 678 O O . SER A 1 87 ? 18.816 3.635 -12.335 1.00 94.00 87 SER A O 1
ATOM 680 N N . LYS A 1 88 ? 17.149 4.336 -13.678 1.00 95.75 88 LYS A N 1
ATOM 681 C CA . LYS A 1 88 ? 17.614 5.742 -13.733 1.00 95.75 88 LYS A CA 1
ATOM 682 C C . LYS A 1 88 ? 17.673 6.380 -12.346 1.00 95.75 88 LYS A C 1
ATOM 684 O O . LYS A 1 88 ? 18.542 7.208 -12.087 1.00 95.75 88 LYS A O 1
ATOM 689 N N . GLN A 1 89 ? 16.774 5.965 -11.459 1.00 93.81 89 GLN 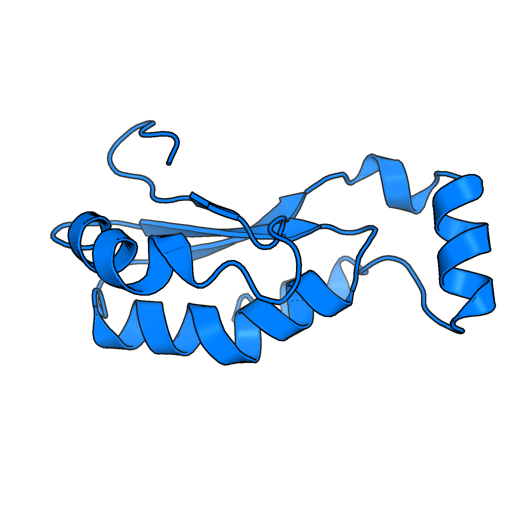A N 1
ATOM 690 C CA . GLN A 1 89 ? 16.679 6.430 -10.078 1.00 93.81 89 GLN A CA 1
ATOM 691 C C . GLN A 1 89 ? 17.445 5.533 -9.091 1.00 93.81 89 GLN A C 1
ATOM 693 O O . GLN A 1 89 ? 17.410 5.776 -7.889 1.00 93.81 89 GLN A O 1
ATOM 698 N N . ARG A 1 90 ? 18.168 4.512 -9.581 1.00 94.12 90 ARG A N 1
ATOM 699 C CA . ARG A 1 90 ? 18.846 3.476 -8.774 1.00 94.12 90 ARG A CA 1
ATOM 700 C C . ARG A 1 90 ? 17.898 2.705 -7.849 1.00 94.12 90 ARG A C 1
ATOM 702 O O . ARG A 1 90 ? 18.300 2.245 -6.783 1.00 94.12 90 ARG A O 1
ATOM 709 N N . LEU A 1 91 ? 16.652 2.555 -8.277 1.00 94.00 91 LEU A N 1
ATOM 710 C CA . LEU A 1 91 ? 15.616 1.792 -7.599 1.00 94.00 91 LEU A CA 1
ATOM 711 C C . LEU A 1 91 ? 15.363 0.462 -8.316 1.00 94.00 91 LEU A C 1
ATOM 713 O O . LEU A 1 91 ? 15.761 0.257 -9.465 1.00 94.00 91 LEU A O 1
ATOM 717 N N . ILE A 1 92 ? 14.669 -0.435 -7.618 1.00 94.19 92 ILE A N 1
ATOM 718 C CA . ILE A 1 92 ? 14.143 -1.692 -8.156 1.00 94.19 92 ILE A CA 1
ATOM 719 C C . ILE A 1 92 ? 12.651 -1.802 -7.827 1.00 94.19 92 ILE A C 1
ATOM 721 O O . ILE A 1 92 ? 12.212 -1.191 -6.848 1.00 94.19 92 ILE A O 1
ATOM 725 N N . PRO A 1 93 ? 11.869 -2.578 -8.600 1.00 94.25 93 PRO A N 1
ATOM 726 C CA . PRO A 1 93 ? 10.495 -2.880 -8.229 1.00 94.25 93 PRO A CA 1
ATOM 727 C C . PRO A 1 93 ? 10.437 -3.534 -6.852 1.00 94.25 93 PRO A C 1
ATOM 729 O O . PRO A 1 93 ? 11.325 -4.309 -6.486 1.00 94.25 93 PRO A O 1
ATOM 732 N N . VAL A 1 94 ? 9.360 -3.272 -6.115 1.00 93.81 94 VAL A N 1
ATOM 733 C CA . VAL A 1 94 ? 9.180 -3.815 -4.768 1.00 93.81 94 VAL A CA 1
ATOM 734 C C . VAL A 1 94 ? 9.209 -5.343 -4.798 1.00 93.81 94 VAL A C 1
ATOM 736 O O . VAL A 1 94 ? 8.401 -6.002 -5.473 1.00 93.81 94 VAL A O 1
ATOM 739 N N . THR A 1 95 ? 10.127 -5.928 -4.032 1.00 94.06 95 THR A N 1
ATOM 740 C CA . THR A 1 95 ? 10.268 -7.380 -3.923 1.00 94.06 95 THR A CA 1
ATOM 741 C C . THR A 1 95 ? 9.209 -7.974 -2.996 1.00 94.06 95 THR A C 1
ATOM 743 O O . THR A 1 95 ? 8.590 -7.290 -2.180 1.00 94.06 95 THR A O 1
ATOM 746 N N . HIS A 1 96 ? 8.981 -9.283 -3.116 1.00 91.88 96 HIS A N 1
ATOM 747 C CA . HIS A 1 96 ? 8.088 -9.986 -2.193 1.00 91.88 96 HIS A CA 1
ATOM 748 C C . HIS A 1 96 ? 8.593 -9.898 -0.744 1.00 91.88 96 HIS A C 1
ATOM 750 O O . HIS A 1 96 ? 7.802 -9.711 0.174 1.00 91.88 96 HIS A O 1
ATOM 756 N N . GLU A 1 97 ? 9.909 -9.991 -0.545 1.00 93.38 97 GLU A N 1
ATOM 757 C CA . GLU A 1 97 ? 10.536 -9.884 0.774 1.00 93.38 97 GLU A CA 1
ATOM 758 C C . GLU A 1 97 ? 10.301 -8.505 1.401 1.00 93.38 97 GLU A C 1
ATOM 760 O O . GLU A 1 97 ? 9.870 -8.430 2.548 1.00 93.38 97 GLU A O 1
ATOM 765 N N . GLN A 1 98 ? 10.472 -7.425 0.627 1.00 91.44 98 GLN A N 1
ATOM 766 C CA . GLN A 1 98 ? 10.188 -6.064 1.089 1.00 91.44 98 GLN A CA 1
ATOM 767 C C . GLN A 1 9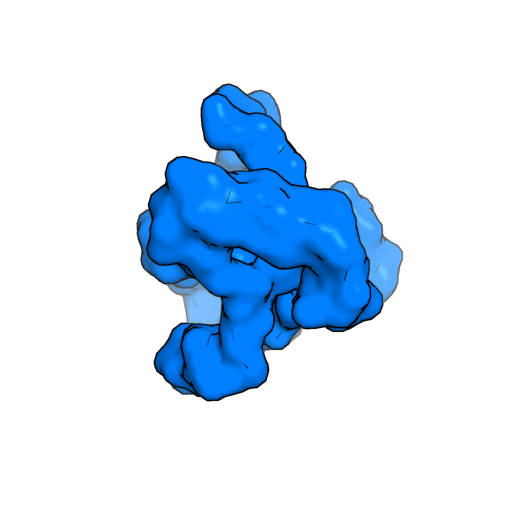8 ? 8.734 -5.905 1.542 1.00 91.44 98 GLN A C 1
ATOM 769 O O . GLN A 1 98 ? 8.499 -5.382 2.623 1.00 91.44 98 GLN A O 1
ATOM 774 N N . GLY A 1 99 ? 7.762 -6.397 0.766 1.00 88.12 99 GLY A N 1
ATOM 775 C CA . GLY A 1 99 ? 6.354 -6.364 1.177 1.00 88.12 99 GLY A CA 1
ATOM 776 C C . GLY A 1 99 ? 6.081 -7.213 2.425 1.00 88.12 99 GLY A C 1
ATOM 777 O O . GLY A 1 99 ? 5.408 -6.768 3.351 1.00 88.12 99 GLY A O 1
ATOM 778 N N . SER A 1 100 ? 6.647 -8.421 2.489 1.00 89.25 100 SER A N 1
ATOM 779 C CA . SER A 1 100 ? 6.434 -9.346 3.608 1.00 89.25 100 SER A CA 1
ATOM 780 C C . SER A 1 100 ? 7.031 -8.854 4.925 1.00 89.25 100 SER A C 1
ATOM 782 O O . SER A 1 100 ? 6.504 -9.199 5.981 1.00 89.25 100 SER A O 1
ATOM 784 N N . LEU A 1 101 ? 8.118 -8.080 4.888 1.00 89.12 101 LEU A N 1
ATOM 785 C CA . LEU A 1 101 ? 8.712 -7.488 6.089 1.00 89.12 101 LEU A CA 1
ATOM 786 C C . LEU A 1 101 ? 7.770 -6.489 6.769 1.00 89.12 101 LEU A C 1
ATOM 788 O O . LEU A 1 101 ? 7.835 -6.338 7.987 1.00 89.12 101 LEU A O 1
ATOM 792 N N . LEU A 1 102 ? 6.902 -5.835 5.995 1.00 82.38 102 LEU A N 1
ATOM 793 C CA . LEU A 1 102 ? 5.995 -4.798 6.488 1.00 82.38 102 LEU A CA 1
ATOM 794 C C . LEU A 1 102 ? 4.624 -5.338 6.896 1.00 82.38 102 LEU A C 1
ATOM 796 O O . LEU A 1 102 ? 3.928 -4.700 7.674 1.00 82.38 102 LEU A O 1
ATOM 800 N N . ALA A 1 103 ? 4.235 -6.510 6.397 1.00 81.38 103 ALA A N 1
ATOM 801 C CA . ALA A 1 103 ? 2.947 -7.140 6.686 1.00 81.38 103 ALA A CA 1
ATOM 802 C C . ALA A 1 103 ? 2.899 -7.880 8.045 1.00 81.38 103 ALA A C 1
ATOM 804 O O . ALA A 1 103 ? 2.102 -8.804 8.201 1.00 81.38 103 ALA A O 1
ATOM 805 N N . ARG A 1 104 ? 3.786 -7.540 8.988 1.00 61.50 104 ARG A N 1
ATOM 806 C CA . ARG A 1 104 ? 3.961 -8.242 10.269 1.00 61.50 104 ARG A CA 1
ATOM 807 C C . ARG A 1 104 ? 3.073 -7.716 11.386 1.00 61.50 104 ARG A C 1
ATOM 809 O O . ARG A 1 104 ? 2.930 -6.481 11.489 1.00 61.50 104 ARG A O 1
#

InterPro domains:
  IPR001806 Small GTPase [PF00071] (17-89)
  IPR001806 Small GTPase [SM00174] (10-104)
  IPR003578 Small GTPase Rho [PTHR24072] (16-103)
  IPR027417 P-loop containing nucleoside triphosphate hydrolase [G3DSA:3.40.50.300] (4-104)
  IPR027417 P-loop containing nucleoside triphosphate hydrolase [SSF52540] (13-103)

Secondary structure (DSSP, 8-state):
---SSSEEEEETTS-TT-GGGTTTGGGG-TT-SEEEEEEETT-HHHHHHIIIIIHHHHHHH-TTSEEEEEEE-GGGGS-HHHHHHHHHTT--PPPHHHHHHH--

Mean predicted aligned error: 7.82 Å

Nearest PDB structures (foldseek):
  3q3j-assembly1_B  TM=9.578E-01  e=5.085E-10  Homo sapiens
  8etd-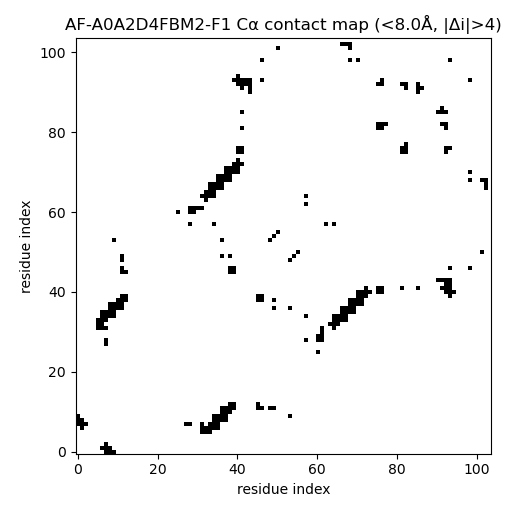assembly1_A  TM=9.677E-01  e=1.369E-07  Schizosaccharomyces pombe 972h-
  1mh1-assembly1_A  TM=9.451E-01  e=1.049E-07  Homo sapiens
  4yon-assembly1_B  TM=9.155E-01  e=1.369E-07  Homo sapiens
  1gzs-assembly2_C  TM=9.431E-01  e=2.101E-06  Homo sapiens

Foldseek 3Di:
DDDPPLEDEPDLPDDVPPCVCVVPSLVSQPPAQAYEYEAEQLDVVSVVCCVPPVVVSCCVRPVNHQYHYHYPPPVLQVDPVSQVVCVVVVHHGQDPVNSVVPND

pLDDT: mean 76.95, std 17.66, range [31.52, 96.12]

Sequence (104 aa):
VLHIGRSVIAEGIEEPGSTYYDNVRPLAYPDSDAVLICFDISRPETLDSVLKKWQGETQEFCPGAKIVLVGCKLDMRTDMNTLRELSKQRLIPVTHEQGSLLAR

Organism: Micrurus corallinus (NCBI:txid54390)